Protein AF-A0A6I2QZ25-F1 (afdb_monomer_lite)

Organism: Flavonifractor plautii (NCBI:txid292800)

Structure (mmCIF, N/CA/C/O backbone):
data_AF-A0A6I2QZ25-F1
#
_entry.id   AF-A0A6I2QZ25-F1
#
loop_
_atom_site.group_PDB
_atom_site.id
_atom_site.type_symbol
_atom_site.label_atom_id
_atom_site.label_alt_id
_atom_site.label_comp_id
_atom_site.label_asym_id
_atom_site.label_entity_id
_atom_site.label_seq_id
_atom_site.pdbx_PDB_ins_code
_atom_site.Cartn_x
_atom_site.Cartn_y
_atom_site.Cartn_z
_atom_site.occupancy
_atom_site.B_iso_or_equiv
_atom_site.auth_seq_id
_atom_site.auth_comp_id
_atom_site.auth_asym_id
_atom_site.auth_atom_id
_atom_site.pdbx_PDB_model_num
ATOM 1 N N . MET A 1 1 ? 5.407 -8.665 -45.683 1.00 50.94 1 MET A N 1
ATOM 2 C CA . MET A 1 1 ? 4.701 -8.341 -44.420 1.00 50.94 1 MET A CA 1
ATOM 3 C C . MET A 1 1 ? 5.439 -8.952 -43.225 1.00 50.94 1 MET A C 1
ATOM 5 O O . MET A 1 1 ? 4.856 -9.731 -42.491 1.00 50.94 1 MET A O 1
ATOM 9 N N . MET A 1 2 ? 6.729 -8.642 -43.047 1.00 56.31 2 MET A N 1
ATOM 10 C CA . MET A 1 2 ? 7.543 -9.168 -41.931 1.00 56.31 2 MET A CA 1
ATOM 11 C C . MET A 1 2 ? 8.369 -8.051 -41.261 1.00 56.31 2 MET A C 1
ATOM 13 O O . MET A 1 2 ? 8.585 -8.104 -40.063 1.00 56.31 2 MET A O 1
ATOM 17 N N . GLU A 1 3 ? 8.695 -6.972 -41.987 1.00 57.16 3 GLU A N 1
ATOM 18 C CA . GLU A 1 3 ? 9.411 -5.796 -41.450 1.00 57.16 3 GLU A CA 1
ATOM 19 C C . GLU A 1 3 ? 8.558 -4.870 -40.564 1.00 57.16 3 GLU A C 1
ATOM 21 O O . GLU A 1 3 ? 9.072 -4.264 -39.632 1.00 57.16 3 GLU A O 1
ATOM 26 N N . GLN A 1 4 ? 7.244 -4.756 -40.801 1.00 54.94 4 GLN A N 1
ATOM 27 C CA . GLN A 1 4 ? 6.391 -3.904 -39.954 1.00 54.94 4 GLN A CA 1
ATOM 28 C C . GLN A 1 4 ? 6.195 -4.479 -38.544 1.00 54.94 4 GLN A C 1
ATOM 30 O O . GLN A 1 4 ? 6.087 -3.706 -37.600 1.00 54.94 4 GLN A O 1
ATOM 35 N N . MET A 1 5 ? 6.178 -5.809 -38.383 1.00 55.16 5 MET A N 1
ATOM 36 C CA . MET A 1 5 ? 6.043 -6.448 -37.064 1.00 55.16 5 MET A CA 1
ATOM 37 C C . MET A 1 5 ? 7.272 -6.211 -36.168 1.00 55.16 5 MET A C 1
ATOM 39 O O . MET A 1 5 ? 7.127 -6.163 -34.951 1.00 55.16 5 MET A O 1
ATOM 43 N N . ASP A 1 6 ? 8.448 -6.006 -36.765 1.00 67.25 6 ASP A N 1
ATOM 44 C CA . ASP A 1 6 ? 9.731 -5.812 -36.075 1.00 67.25 6 ASP A CA 1
ATOM 45 C C . ASP A 1 6 ? 9.871 -4.400 -35.468 1.00 67.25 6 ASP A C 1
ATOM 47 O O . ASP A 1 6 ? 10.303 -4.218 -34.329 1.00 67.25 6 ASP A O 1
ATOM 51 N N . ILE A 1 7 ? 9.386 -3.375 -36.179 1.00 69.00 7 ILE A N 1
ATOM 52 C CA . ILE A 1 7 ? 9.460 -1.977 -35.723 1.00 69.00 7 ILE A CA 1
ATOM 53 C C . ILE A 1 7 ? 8.538 -1.728 -34.518 1.00 69.00 7 ILE A C 1
ATOM 55 O O . ILE A 1 7 ? 8.946 -1.073 -33.559 1.00 69.00 7 ILE A O 1
ATOM 59 N N . PHE A 1 8 ? 7.308 -2.261 -34.531 1.00 71.81 8 PHE A N 1
ATOM 60 C CA . PHE A 1 8 ? 6.378 -2.090 -33.405 1.00 71.81 8 PHE A CA 1
ATOM 61 C C . PHE A 1 8 ? 6.831 -2.842 -32.150 1.00 71.81 8 PHE A C 1
ATOM 63 O O . PHE A 1 8 ? 6.641 -2.334 -31.047 1.00 71.81 8 PHE A O 1
ATOM 70 N N . ALA A 1 9 ? 7.450 -4.016 -32.308 1.00 76.88 9 ALA A N 1
ATOM 71 C CA . ALA A 1 9 ? 8.036 -4.756 -31.194 1.00 76.88 9 ALA A CA 1
ATOM 72 C C . ALA A 1 9 ? 9.225 -3.994 -30.588 1.00 76.88 9 ALA A C 1
ATOM 74 O O . ALA A 1 9 ? 9.273 -3.786 -29.379 1.00 76.88 9 ALA A O 1
ATOM 75 N N . THR A 1 10 ? 10.113 -3.475 -31.440 1.00 83.19 10 THR A N 1
ATOM 76 C CA . THR A 1 10 ? 11.279 -2.693 -31.007 1.00 83.19 10 THR A CA 1
ATOM 77 C C . THR A 1 10 ? 10.879 -1.420 -30.250 1.00 83.19 10 THR A C 1
ATOM 79 O O . THR A 1 10 ? 11.475 -1.089 -29.224 1.00 83.19 10 THR A O 1
ATOM 82 N N . GLU A 1 11 ? 9.852 -0.700 -30.713 1.00 87.62 11 GLU A N 1
ATOM 83 C CA . GLU A 1 11 ? 9.370 0.497 -30.012 1.00 87.62 11 GLU A CA 1
ATOM 84 C C . GLU A 1 11 ? 8.659 0.149 -28.697 1.00 87.62 11 GLU A C 1
ATOM 86 O O . GLU A 1 11 ? 8.847 0.839 -27.695 1.00 87.62 11 GLU A O 1
ATOM 91 N N . ALA A 1 12 ? 7.890 -0.944 -28.656 1.00 87.62 12 ALA A N 1
ATOM 92 C CA . ALA A 1 12 ? 7.252 -1.408 -27.426 1.00 87.62 12 ALA A CA 1
ATOM 93 C C . ALA A 1 12 ? 8.287 -1.773 -26.347 1.00 87.62 12 ALA A C 1
ATOM 95 O O . ALA A 1 12 ? 8.132 -1.376 -25.188 1.00 87.62 12 ALA A O 1
ATOM 96 N N . ASP A 1 13 ? 9.370 -2.454 -26.727 1.00 90.00 13 ASP A N 1
ATOM 97 C CA . ASP A 1 13 ? 10.467 -2.794 -25.818 1.00 90.00 13 ASP A CA 1
ATOM 98 C C . ASP A 1 13 ? 11.185 -1.542 -25.304 1.00 90.00 13 ASP A C 1
ATOM 100 O O . ASP A 1 13 ? 11.427 -1.407 -24.101 1.00 90.00 13 ASP A O 1
ATOM 104 N N . ARG A 1 14 ? 11.445 -0.570 -26.187 1.00 91.44 14 ARG A N 1
ATOM 105 C CA . ARG A 1 14 ? 12.025 0.722 -25.802 1.00 91.44 14 ARG A CA 1
ATOM 106 C C . ARG A 1 14 ? 11.138 1.472 -24.806 1.00 91.44 14 ARG A C 1
ATOM 108 O O . ARG A 1 14 ? 11.643 1.998 -23.812 1.00 91.44 14 ARG A O 1
ATOM 115 N N . LEU A 1 15 ? 9.831 1.555 -25.059 1.00 93.88 15 LEU A N 1
ATOM 116 C CA . LEU A 1 15 ? 8.885 2.227 -24.162 1.00 93.88 15 LEU A CA 1
ATOM 117 C C . LEU A 1 15 ? 8.826 1.535 -22.799 1.00 93.88 15 LEU A C 1
ATOM 119 O O . LEU A 1 15 ? 8.842 2.208 -21.767 1.00 93.88 15 LEU A O 1
ATOM 123 N N . ARG A 1 16 ? 8.841 0.200 -22.785 1.00 91.44 16 ARG A N 1
ATOM 124 C CA . ARG A 1 16 ? 8.897 -0.590 -21.553 1.00 91.44 16 ARG A CA 1
ATOM 125 C C . ARG A 1 16 ? 10.177 -0.326 -20.763 1.00 91.44 16 ARG A C 1
ATOM 127 O O . ARG A 1 16 ? 10.116 -0.150 -19.549 1.00 91.44 16 ARG A O 1
ATOM 134 N N . GLU A 1 17 ? 11.328 -0.259 -21.425 1.00 92.19 17 GLU A N 1
ATOM 135 C CA . GLU A 1 17 ? 12.604 0.043 -20.770 1.00 92.19 17 GLU A CA 1
ATOM 136 C C . GLU A 1 17 ? 12.614 1.455 -20.159 1.00 92.19 17 GLU A C 1
ATOM 138 O O . GLU A 1 17 ? 13.078 1.654 -19.031 1.00 92.19 17 GLU A O 1
ATOM 143 N N . LEU A 1 18 ? 12.079 2.447 -20.880 1.00 94.75 18 LEU A N 1
ATOM 144 C CA . LEU A 1 18 ? 11.942 3.816 -20.377 1.00 94.75 18 LEU A CA 1
ATOM 145 C C . LEU A 1 18 ? 11.038 3.879 -19.145 1.00 94.75 18 LEU A C 1
ATOM 147 O O . LEU A 1 18 ? 11.373 4.575 -18.182 1.00 94.75 18 LEU A O 1
ATOM 151 N N . GLU A 1 19 ? 9.938 3.130 -19.162 1.00 93.88 19 GLU A N 1
ATOM 152 C CA . GLU A 1 19 ? 9.004 3.052 -18.047 1.00 93.88 19 GLU A CA 1
ATOM 153 C C . GLU A 1 19 ? 9.643 2.389 -16.822 1.00 93.88 19 GLU A C 1
ATOM 155 O O . GLU A 1 19 ? 9.619 2.960 -15.733 1.00 93.88 19 GLU A O 1
ATOM 160 N N . LEU A 1 20 ? 10.352 1.270 -16.993 1.00 94.31 20 LEU A N 1
ATOM 161 C CA . LEU A 1 20 ? 11.092 0.629 -15.901 1.00 94.31 20 LEU A CA 1
ATOM 162 C C . LEU A 1 20 ? 12.162 1.558 -15.306 1.00 94.31 20 LEU A C 1
ATOM 164 O O . LEU A 1 20 ? 12.295 1.660 -14.087 1.00 94.31 20 LEU A O 1
ATOM 168 N N . LYS A 1 21 ? 12.889 2.316 -16.138 1.00 95.06 21 LYS A N 1
ATOM 169 C CA . LYS A 1 21 ? 13.850 3.332 -15.666 1.00 95.06 21 LYS A CA 1
ATOM 170 C C . LYS A 1 21 ? 13.173 4.502 -14.951 1.00 95.06 21 LYS A C 1
ATOM 172 O O . LYS A 1 21 ? 13.788 5.119 -14.076 1.00 95.06 21 LYS A O 1
ATOM 177 N N . ARG A 1 22 ? 11.953 4.884 -15.341 1.00 96.19 22 ARG A N 1
ATOM 178 C CA . ARG A 1 22 ? 11.144 5.895 -14.638 1.00 96.19 22 ARG A CA 1
ATOM 179 C C . ARG A 1 22 ? 10.755 5.370 -13.258 1.00 96.19 22 ARG A C 1
ATOM 181 O O . ARG A 1 22 ? 11.101 6.006 -12.267 1.00 96.19 22 ARG A O 1
ATOM 188 N N . MET A 1 23 ? 10.149 4.187 -13.207 1.00 95.88 23 MET A N 1
ATOM 189 C CA . MET A 1 23 ? 9.707 3.541 -11.974 1.00 95.88 23 MET A CA 1
ATOM 190 C C . MET A 1 23 ? 10.866 3.274 -11.017 1.00 95.88 23 MET A C 1
ATOM 192 O O . MET A 1 23 ? 10.751 3.562 -9.838 1.00 95.88 23 MET A O 1
ATOM 196 N N . PHE A 1 24 ? 12.027 2.831 -11.501 1.00 96.31 24 PHE A N 1
ATOM 197 C CA . PHE A 1 24 ? 13.190 2.629 -10.636 1.00 96.31 24 PHE A CA 1
ATOM 198 C C . PHE A 1 24 ? 13.684 3.930 -9.983 1.00 96.31 24 PHE A C 1
ATOM 200 O O . PHE A 1 24 ? 14.087 3.947 -8.818 1.00 96.31 24 PHE A O 1
ATOM 207 N N . ARG A 1 25 ? 13.672 5.049 -10.723 1.00 96.56 25 ARG A N 1
ATOM 208 C CA . ARG A 1 25 ? 14.028 6.365 -10.166 1.00 96.56 25 ARG A CA 1
ATOM 209 C C . ARG A 1 25 ? 13.030 6.799 -9.099 1.00 96.56 25 ARG A C 1
ATOM 211 O O . ARG A 1 25 ? 13.454 7.288 -8.056 1.00 96.56 25 ARG A O 1
ATOM 218 N N . GLU A 1 26 ? 11.746 6.585 -9.361 1.00 96.25 26 GLU A N 1
ATOM 219 C CA . GLU A 1 26 ? 10.663 6.841 -8.415 1.00 96.25 26 GLU A CA 1
ATOM 220 C C . GLU A 1 26 ? 10.820 5.970 -7.163 1.00 96.25 26 GLU A C 1
ATOM 222 O O . GLU A 1 26 ? 10.995 6.509 -6.072 1.00 96.25 26 GLU A O 1
ATOM 227 N N . TRP A 1 27 ? 10.927 4.650 -7.322 1.00 96.50 27 TRP A N 1
ATOM 228 C CA . TRP A 1 27 ? 11.164 3.690 -6.247 1.00 96.50 27 TRP A CA 1
ATOM 229 C C . TRP A 1 27 ? 12.356 4.084 -5.373 1.00 96.50 27 TRP A C 1
ATOM 231 O O . TRP A 1 27 ? 12.234 4.113 -4.153 1.00 96.50 27 TRP A O 1
ATOM 241 N N . LYS A 1 28 ? 13.501 4.474 -5.949 1.00 96.12 28 LYS A N 1
ATOM 242 C CA . LYS A 1 28 ? 14.659 4.930 -5.154 1.00 96.12 28 LYS A CA 1
ATOM 243 C C . LYS A 1 28 ? 14.361 6.146 -4.278 1.00 96.12 28 LYS A C 1
ATOM 245 O O . LYS A 1 28 ? 14.964 6.269 -3.217 1.00 96.12 28 LYS A O 1
ATOM 250 N N . SER A 1 29 ? 13.471 7.031 -4.720 1.00 95.62 29 SER A N 1
ATOM 251 C CA . SER A 1 29 ? 13.087 8.235 -3.978 1.00 95.62 29 SER A CA 1
ATOM 252 C C . SER A 1 29 ? 12.016 7.992 -2.913 1.00 95.62 29 SER A C 1
ATOM 254 O O . SER A 1 29 ? 11.895 8.797 -1.993 1.00 95.62 29 SER A O 1
ATOM 256 N N . LEU A 1 30 ? 11.262 6.891 -3.014 1.00 95.38 30 LEU A N 1
ATOM 257 C CA . LEU A 1 30 ? 10.219 6.565 -2.047 1.00 95.38 30 LEU A CA 1
ATOM 258 C C . LEU A 1 30 ? 10.825 6.211 -0.677 1.00 95.38 30 LEU A C 1
ATOM 260 O O . LEU A 1 30 ? 11.788 5.428 -0.623 1.00 95.38 30 LEU A O 1
ATOM 264 N N . PRO A 1 31 ? 10.255 6.725 0.429 1.00 96.69 31 PRO A N 1
ATOM 265 C CA . PRO A 1 31 ? 10.568 6.227 1.764 1.00 96.69 31 PRO A CA 1
ATOM 266 C C . PRO A 1 31 ? 10.058 4.783 1.928 1.00 96.69 31 PRO A C 1
ATOM 268 O O . PRO A 1 31 ? 9.212 4.351 1.145 1.00 96.69 31 PRO A O 1
ATOM 271 N N . PRO A 1 32 ? 10.535 4.026 2.936 1.00 96.94 32 PRO A N 1
ATOM 272 C CA . PRO A 1 32 ? 10.037 2.673 3.206 1.00 96.94 32 PRO A CA 1
ATOM 273 C C . PRO A 1 32 ? 8.517 2.618 3.397 1.00 96.94 32 PRO A C 1
ATOM 275 O O . PRO A 1 32 ? 7.859 1.694 2.928 1.00 96.94 32 PRO A O 1
ATOM 278 N N . GLU A 1 33 ? 7.961 3.642 4.042 1.00 97.44 33 GLU A N 1
ATOM 279 C CA . GLU A 1 33 ? 6.533 3.771 4.291 1.00 97.44 33 GLU A CA 1
ATOM 280 C C . GLU A 1 33 ? 6.088 5.216 4.048 1.00 97.44 33 GLU A C 1
ATOM 282 O O . GLU A 1 33 ? 6.795 6.164 4.398 1.00 97.44 33 GLU A O 1
ATOM 287 N N . THR A 1 34 ? 4.905 5.387 3.458 1.00 96.62 34 THR A N 1
ATOM 288 C CA . THR A 1 34 ? 4.262 6.690 3.250 1.00 96.62 34 THR A CA 1
ATOM 289 C C . THR A 1 34 ? 2.903 6.697 3.934 1.00 96.62 34 THR A C 1
ATOM 291 O O . THR A 1 34 ? 1.993 5.977 3.525 1.00 96.62 34 THR A O 1
ATOM 294 N N . LEU A 1 35 ? 2.763 7.512 4.980 1.00 97.19 35 LEU A N 1
ATOM 295 C CA . LEU A 1 35 ? 1.487 7.720 5.660 1.00 97.19 35 LEU A CA 1
ATOM 296 C C . LEU A 1 35 ? 0.633 8.717 4.870 1.00 97.19 35 LEU A C 1
ATOM 298 O O . LEU A 1 35 ? 1.059 9.843 4.627 1.00 97.19 35 LEU A O 1
ATOM 302 N N . VAL A 1 36 ? -0.586 8.309 4.535 1.00 97.00 36 VAL A N 1
ATOM 303 C CA . VAL A 1 36 ? -1.641 9.131 3.942 1.00 97.00 36 VAL A CA 1
ATOM 304 C C . VAL A 1 36 ? -2.772 9.253 4.970 1.00 97.00 36 VAL A C 1
ATOM 306 O O . VAL A 1 36 ? -3.543 8.303 5.147 1.00 97.00 36 VAL A O 1
ATOM 309 N N . PRO A 1 37 ? -2.858 10.380 5.699 1.00 96.06 37 PRO A N 1
ATOM 310 C CA . PRO A 1 37 ? -3.850 10.559 6.753 1.00 96.06 37 PRO A CA 1
ATOM 311 C C . PRO A 1 37 ? -5.288 10.594 6.229 1.00 96.06 37 PRO A C 1
ATOM 313 O O . PRO A 1 37 ? -5.560 10.993 5.093 1.00 96.06 37 PRO A O 1
ATOM 316 N N . ALA A 1 38 ? -6.237 10.256 7.096 1.00 94.19 38 ALA A N 1
ATOM 317 C CA . ALA A 1 38 ? -7.649 10.487 6.848 1.00 94.19 38 ALA A CA 1
ATOM 318 C C . ALA A 1 38 ? -7.915 11.979 6.580 1.00 94.19 38 ALA A C 1
ATOM 320 O O . ALA A 1 38 ? -7.453 12.856 7.309 1.00 94.19 38 ALA A O 1
ATOM 321 N N . GLY A 1 39 ? -8.696 12.269 5.537 1.00 92.44 39 GLY A N 1
ATOM 322 C CA . GLY A 1 39 ? -9.020 13.640 5.131 1.00 92.44 39 GLY A CA 1
ATOM 323 C C . GLY A 1 39 ? -7.948 14.332 4.283 1.00 92.44 39 GLY A C 1
ATOM 324 O O . GLY A 1 39 ? -8.211 15.421 3.774 1.00 92.44 39 GLY A O 1
ATOM 325 N N . ASP A 1 40 ? -6.784 13.709 4.073 1.00 95.88 40 ASP A N 1
ATOM 326 C CA . ASP A 1 40 ? -5.824 14.184 3.079 1.00 95.88 40 ASP A CA 1
ATOM 327 C C . ASP A 1 40 ? -6.431 14.060 1.664 1.00 95.88 40 ASP A C 1
ATOM 329 O O . ASP A 1 40 ? -7.015 13.019 1.340 1.00 95.88 40 ASP A O 1
ATOM 333 N N . PRO A 1 41 ? -6.307 15.071 0.781 1.00 93.88 41 PRO A N 1
ATOM 334 C CA . PRO A 1 41 ? -6.773 14.969 -0.603 1.00 93.88 41 PRO A CA 1
ATOM 335 C C . PRO A 1 41 ? -6.231 13.745 -1.362 1.00 93.88 41 PRO A C 1
ATOM 337 O O . PRO A 1 41 ? -6.928 13.184 -2.215 1.00 93.88 41 PRO A O 1
ATOM 340 N N . GLN A 1 42 ? -5.014 13.298 -1.037 1.00 94.12 42 GLN A N 1
ATOM 341 C CA . GLN A 1 42 ? -4.381 12.115 -1.619 1.00 94.12 42 GLN A CA 1
ATOM 342 C C . GLN A 1 42 ? -5.023 10.807 -1.161 1.00 94.12 42 GLN A C 1
ATOM 344 O O . GLN A 1 42 ? -4.867 9.788 -1.828 1.00 94.12 42 GLN A O 1
ATOM 349 N N . ARG A 1 43 ? -5.794 10.799 -0.069 1.00 94.94 43 ARG A N 1
ATOM 350 C CA . ARG A 1 43 ? -6.396 9.573 0.463 1.00 94.94 43 ARG A CA 1
ATOM 351 C C . ARG A 1 43 ? -7.306 8.878 -0.548 1.00 94.94 43 ARG A C 1
ATOM 353 O O . ARG A 1 43 ? -7.280 7.654 -0.644 1.00 94.94 43 ARG A O 1
ATOM 360 N N . SER A 1 44 ? -8.042 9.655 -1.341 1.00 91.69 44 SER A N 1
ATOM 361 C CA . SER A 1 44 ? -8.878 9.155 -2.445 1.00 91.69 44 SER A CA 1
ATOM 362 C C . SER A 1 44 ? -8.082 8.534 -3.602 1.00 91.69 44 SER A C 1
ATOM 364 O O . SER A 1 44 ? -8.642 7.823 -4.432 1.00 91.69 44 SER A O 1
ATOM 366 N N . GLN A 1 45 ? -6.777 8.801 -3.664 1.00 93.06 45 GLN A N 1
ATOM 367 C CA . GLN A 1 45 ? -5.875 8.345 -4.718 1.00 93.06 45 GLN A CA 1
ATOM 368 C C . GLN A 1 45 ? -5.077 7.109 -4.307 1.00 93.06 45 GLN A C 1
ATOM 370 O O . GLN A 1 45 ? -4.431 6.520 -5.164 1.00 93.06 45 GLN A O 1
ATOM 375 N N . VAL A 1 46 ? -5.132 6.687 -3.039 1.00 94.88 46 VAL A N 1
ATOM 376 C CA . VAL A 1 46 ? -4.340 5.567 -2.499 1.00 94.88 46 VAL A CA 1
ATOM 377 C C . VAL A 1 46 ? -4.468 4.305 -3.343 1.00 94.88 46 VAL A C 1
ATOM 379 O O . VAL A 1 46 ? -3.457 3.671 -3.620 1.00 94.88 46 VAL A O 1
ATOM 382 N N . LYS A 1 47 ? -5.678 3.962 -3.799 1.00 94.19 47 LYS A N 1
ATOM 383 C CA . LYS A 1 47 ? -5.876 2.822 -4.700 1.00 94.19 47 LYS A CA 1
ATOM 384 C C . LYS A 1 47 ? -5.091 2.989 -6.001 1.00 94.19 47 LYS A C 1
ATOM 386 O O . LYS A 1 47 ? -4.326 2.119 -6.376 1.00 94.19 47 LYS A O 1
ATOM 391 N N . THR A 1 48 ? -5.228 4.134 -6.661 1.00 93.81 48 THR A N 1
ATOM 392 C CA . THR A 1 48 ? -4.480 4.438 -7.888 1.00 93.81 48 THR A CA 1
ATOM 393 C C . THR A 1 48 ? -2.971 4.462 -7.646 1.00 93.81 48 THR A C 1
ATOM 395 O O . THR A 1 48 ? -2.210 4.046 -8.512 1.00 93.81 48 THR A O 1
ATOM 398 N N . MET A 1 49 ? -2.528 4.937 -6.480 1.00 94.38 49 MET A N 1
ATOM 399 C CA . MET A 1 49 ? -1.119 4.925 -6.091 1.00 94.38 49 MET A CA 1
ATOM 400 C C . MET A 1 49 ? -0.612 3.494 -5.911 1.00 94.38 49 MET A C 1
ATOM 402 O O . MET A 1 49 ? 0.441 3.184 -6.447 1.00 94.38 49 MET A O 1
ATOM 406 N N . LEU A 1 50 ? -1.361 2.625 -5.223 1.00 95.62 50 LEU A N 1
ATOM 407 C CA . LEU A 1 50 ? -1.024 1.208 -5.055 1.00 95.62 50 LEU A CA 1
ATOM 408 C C . LEU A 1 50 ? -0.972 0.479 -6.406 1.00 95.62 50 LEU A C 1
ATOM 410 O O . LEU A 1 50 ? -0.011 -0.240 -6.677 1.00 95.62 50 LEU A O 1
ATOM 414 N N . ALA A 1 51 ? -1.958 0.735 -7.268 1.00 93.62 51 ALA A N 1
ATOM 415 C CA . ALA A 1 51 ? -2.032 0.225 -8.633 1.00 93.62 51 ALA A CA 1
ATOM 416 C C . ALA A 1 51 ? -0.842 0.655 -9.489 1.00 93.62 51 ALA A C 1
ATOM 418 O O . ALA A 1 51 ? -0.338 -0.108 -10.322 1.00 93.62 51 ALA A O 1
ATOM 419 N N . ALA A 1 52 ? -0.395 1.899 -9.301 1.00 90.75 52 ALA A N 1
ATOM 420 C CA . ALA A 1 52 ? 0.725 2.466 -10.024 1.00 90.75 52 ALA A CA 1
ATOM 421 C C . ALA A 1 52 ? 2.003 1.717 -9.648 1.00 90.75 52 ALA A C 1
ATOM 423 O O . ALA A 1 52 ? 2.652 1.978 -8.639 1.00 90.75 52 ALA A O 1
ATOM 424 N N . GLY A 1 53 ? 2.371 0.765 -10.500 1.00 85.19 53 GLY A N 1
ATOM 425 C CA . GLY A 1 53 ? 3.550 -0.045 -10.267 1.00 85.19 53 GLY A CA 1
ATOM 426 C C . GLY A 1 53 ? 3.418 -0.974 -9.075 1.00 85.19 53 GLY A C 1
ATOM 427 O O 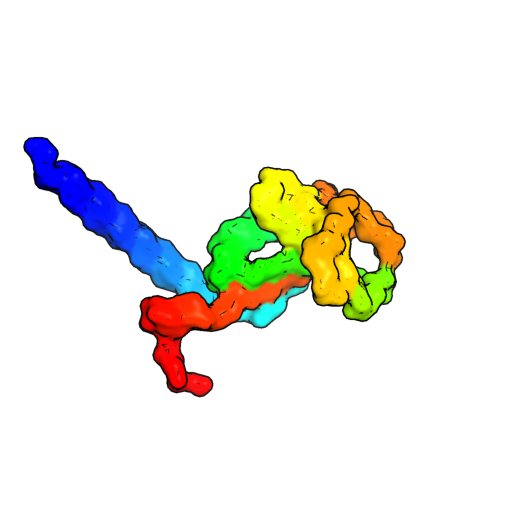. GLY A 1 53 ? 4.381 -1.102 -8.323 1.00 85.19 53 GLY A O 1
ATOM 428 N N . TYR A 1 54 ? 2.265 -1.614 -8.895 1.00 93.00 54 TYR A N 1
ATOM 429 C CA . TYR A 1 54 ? 2.110 -2.678 -7.907 1.00 93.00 54 TYR A CA 1
ATOM 430 C C . TYR A 1 54 ? 3.253 -3.708 -8.013 1.00 93.00 54 TYR A C 1
ATOM 432 O O . TYR A 1 54 ? 3.625 -4.118 -9.114 1.00 93.00 54 TYR A O 1
ATOM 440 N N . CYS A 1 55 ? 3.853 -4.065 -6.875 1.00 92.31 55 CYS A N 1
ATOM 441 C CA . CYS A 1 55 ? 5.076 -4.872 -6.731 1.00 92.31 55 CYS A CA 1
ATOM 442 C C . CYS A 1 55 ? 6.383 -4.259 -7.284 1.00 92.31 55 CYS A C 1
ATOM 444 O O . CYS A 1 55 ? 7.438 -4.874 -7.152 1.00 92.31 55 CYS A O 1
ATOM 446 N N . PHE A 1 56 ? 6.356 -3.056 -7.862 1.00 94.12 56 PHE A N 1
ATOM 447 C CA . PHE A 1 56 ? 7.546 -2.324 -8.320 1.00 94.12 56 PHE A CA 1
ATOM 448 C C . PHE A 1 56 ? 7.824 -1.072 -7.482 1.00 94.12 56 PHE A C 1
ATOM 450 O O . PHE A 1 56 ? 8.971 -0.793 -7.140 1.00 94.12 56 PHE A O 1
ATOM 457 N N . LEU A 1 57 ? 6.781 -0.297 -7.181 1.00 96.00 57 LEU A N 1
ATOM 458 C CA . LEU A 1 57 ? 6.816 0.907 -6.351 1.00 96.00 57 LEU A CA 1
ATOM 459 C C . LEU A 1 57 ? 6.292 0.596 -4.951 1.00 96.00 57 LEU A C 1
ATOM 461 O O . LEU A 1 57 ? 6.970 0.869 -3.962 1.00 96.00 57 LEU A O 1
ATOM 465 N N . TRP A 1 58 ? 5.121 -0.037 -4.892 1.00 96.75 58 TRP A N 1
ATOM 466 C CA . TRP A 1 58 ? 4.390 -0.330 -3.666 1.00 96.75 58 TRP A CA 1
ATOM 467 C C . TRP A 1 58 ? 4.109 -1.823 -3.557 1.00 96.75 58 TRP A C 1
ATOM 469 O O . TRP A 1 58 ? 3.729 -2.466 -4.533 1.00 96.75 58 TRP A O 1
ATOM 479 N N . GLU A 1 59 ? 4.297 -2.369 -2.364 1.00 95.75 59 GLU A N 1
ATOM 480 C CA . GLU A 1 59 ? 3.968 -3.757 -2.042 1.00 95.75 59 GLU A CA 1
ATOM 481 C C . GLU A 1 59 ? 2.513 -3.894 -1.599 1.00 95.75 59 GLU A C 1
ATOM 483 O O . GLU A 1 59 ? 1.820 -4.834 -1.977 1.00 95.75 59 GLU A O 1
ATOM 488 N N . GLN A 1 60 ? 2.051 -2.951 -0.780 1.00 95.81 60 GLN A N 1
ATOM 489 C CA . GLN A 1 60 ? 0.747 -3.012 -0.132 1.00 95.81 60 GLN A CA 1
ATOM 490 C C . GLN A 1 60 ? 0.327 -1.638 0.393 1.00 95.81 60 GLN A C 1
ATOM 492 O O . GLN A 1 60 ? 1.161 -0.759 0.626 1.00 95.81 60 GLN A O 1
ATOM 497 N N . ALA A 1 61 ? -0.972 -1.475 0.635 1.00 97.19 61 ALA A N 1
ATOM 498 C CA . ALA A 1 61 ? -1.517 -0.362 1.400 1.00 97.19 61 ALA A CA 1
ATOM 499 C C . ALA A 1 61 ? -2.270 -0.905 2.620 1.00 97.19 61 ALA A C 1
ATOM 501 O O . ALA A 1 61 ? -3.142 -1.764 2.482 1.00 97.19 61 ALA A O 1
ATOM 502 N N . LEU A 1 62 ? -1.928 -0.413 3.809 1.00 97.25 62 LEU A N 1
ATOM 503 C CA . LEU A 1 62 ? -2.436 -0.909 5.087 1.00 97.25 62 LEU A CA 1
ATOM 504 C C . LEU A 1 62 ? -3.212 0.175 5.823 1.00 97.25 62 LEU A C 1
ATOM 506 O O . LEU A 1 62 ? -2.714 1.285 5.985 1.00 97.25 62 LEU A O 1
ATOM 510 N N . HIS A 1 63 ? -4.392 -0.142 6.345 1.00 97.62 63 HIS A N 1
ATOM 511 C CA . HIS A 1 63 ? -5.066 0.760 7.272 1.00 97.62 63 HIS A CA 1
ATOM 512 C C . HIS A 1 63 ? -4.416 0.674 8.661 1.00 97.62 63 HIS A C 1
ATOM 514 O O . HIS A 1 63 ? -4.169 -0.418 9.179 1.00 97.62 63 HIS A O 1
ATOM 520 N N . ARG A 1 64 ? -4.164 1.829 9.287 1.00 95.00 64 ARG A N 1
ATOM 521 C CA . ARG A 1 64 ? -3.648 1.925 10.659 1.00 95.00 64 ARG A CA 1
ATOM 522 C C . ARG A 1 64 ? -4.608 2.721 11.531 1.00 95.00 64 ARG A C 1
ATOM 524 O O . ARG A 1 64 ? -5.136 3.748 11.118 1.00 95.00 64 ARG A O 1
ATOM 531 N N . CYS A 1 65 ? -4.833 2.244 12.752 1.00 95.94 65 CYS A N 1
ATOM 532 C CA . CYS A 1 65 ? -5.566 2.989 13.768 1.00 95.94 65 CYS A CA 1
ATOM 533 C C . CYS A 1 65 ? -5.182 2.505 15.177 1.00 95.94 65 CYS A C 1
ATOM 535 O O . CYS A 1 65 ? -4.753 1.358 15.314 1.00 95.94 65 CYS A O 1
ATOM 537 N N . PRO A 1 66 ? -5.374 3.323 16.231 1.00 93.44 66 PRO A N 1
ATOM 538 C CA . PRO A 1 66 ? -4.990 2.957 17.599 1.00 93.44 66 PRO A CA 1
ATOM 539 C C . PRO A 1 66 ? -5.712 1.729 18.169 1.00 93.44 66 PRO A C 1
ATOM 541 O O . PRO A 1 66 ? -5.231 1.129 19.121 1.00 93.44 66 PRO A O 1
ATOM 544 N N . GLY A 1 67 ? -6.886 1.389 17.628 1.00 94.31 67 GLY A N 1
ATOM 545 C CA . GLY A 1 67 ? -7.688 0.257 18.094 1.00 94.31 67 GLY A CA 1
ATOM 546 C C . GLY A 1 67 ? -7.387 -1.067 17.391 1.00 94.31 67 GLY A C 1
ATOM 547 O O . GLY A 1 67 ? -7.995 -2.068 17.758 1.00 94.31 67 GLY A O 1
ATOM 548 N N . LEU A 1 68 ? -6.523 -1.080 16.368 1.00 95.56 68 LEU A N 1
ATOM 549 C CA . LEU A 1 68 ? -6.208 -2.291 15.611 1.00 95.56 68 LEU A CA 1
ATOM 550 C C . LEU A 1 68 ? -5.331 -3.227 16.467 1.00 95.56 68 LEU A C 1
ATOM 552 O O . LEU A 1 68 ? -4.246 -2.803 16.864 1.00 95.56 68 LEU A O 1
ATOM 556 N N . PRO A 1 69 ? -5.763 -4.470 16.746 1.00 95.12 69 PRO A N 1
ATOM 557 C CA . PRO A 1 69 ? -4.951 -5.445 17.473 1.00 95.12 69 PRO A CA 1
ATOM 558 C C . PRO A 1 69 ? -3.674 -5.841 16.718 1.00 95.12 69 PRO A C 1
ATOM 560 O O . PRO A 1 69 ? -3.685 -5.918 15.491 1.00 95.12 69 PRO A O 1
ATOM 563 N N . ASP A 1 70 ? -2.603 -6.164 17.450 1.00 92.56 70 ASP A N 1
ATOM 564 C CA . ASP A 1 70 ? -1.299 -6.554 16.877 1.00 92.56 70 ASP A CA 1
ATOM 565 C C . ASP A 1 70 ? -1.356 -7.848 16.045 1.00 92.56 70 ASP A C 1
ATOM 567 O O . ASP A 1 70 ? -0.532 -8.067 15.156 1.00 92.56 70 ASP A O 1
ATOM 571 N N . ASP A 1 71 ? -2.325 -8.719 16.328 1.00 93.88 71 ASP A N 1
ATOM 572 C CA . ASP A 1 71 ? -2.559 -9.972 15.611 1.00 93.88 71 ASP A CA 1
ATOM 573 C C . ASP A 1 71 ? -3.471 -9.804 14.389 1.00 93.88 71 ASP A C 1
ATOM 575 O O . ASP A 1 71 ? -3.802 -10.796 13.743 1.00 93.88 71 ASP A O 1
ATOM 579 N N . LYS A 1 72 ? -3.854 -8.570 14.039 1.00 94.31 72 LYS A N 1
ATOM 580 C CA . LYS A 1 72 ? -4.687 -8.265 12.875 1.00 94.31 72 LYS A CA 1
ATOM 581 C C . LYS A 1 72 ? -4.027 -7.264 11.945 1.00 94.31 72 LYS A C 1
ATOM 583 O O . LYS A 1 72 ? -3.306 -6.356 12.348 1.00 94.31 72 LYS A O 1
ATOM 588 N N . TYR A 1 73 ? -4.348 -7.383 10.666 1.00 95.19 73 TYR A N 1
ATOM 589 C CA . TYR A 1 73 ? -4.001 -6.374 9.678 1.00 95.19 73 TYR A CA 1
ATOM 590 C C . TYR A 1 73 ? -5.162 -6.147 8.721 1.00 95.19 73 TYR A C 1
ATOM 592 O O . TYR A 1 73 ? -5.956 -7.045 8.447 1.00 95.19 73 TYR A O 1
ATOM 600 N N . ILE A 1 74 ? -5.273 -4.909 8.248 1.00 97.12 74 ILE A N 1
ATOM 601 C CA . ILE A 1 74 ? -6.288 -4.490 7.288 1.00 97.12 74 ILE A CA 1
ATOM 602 C C . ILE A 1 74 ? -5.549 -3.939 6.079 1.00 97.12 74 ILE A C 1
ATOM 604 O O . ILE A 1 74 ? -4.786 -2.982 6.216 1.00 97.12 74 ILE A O 1
ATOM 608 N N . TRP A 1 75 ? -5.764 -4.531 4.913 1.00 96.00 75 TRP A N 1
ATOM 609 C CA . TRP A 1 75 ? -5.063 -4.179 3.684 1.00 96.00 75 TRP A CA 1
ATOM 610 C C . TRP A 1 75 ? -6.045 -3.876 2.556 1.00 96.00 75 TRP A C 1
ATOM 612 O O . TRP A 1 75 ? -7.165 -4.390 2.523 1.00 96.00 75 TRP A O 1
ATOM 622 N N . LEU A 1 76 ? -5.627 -2.998 1.650 1.00 96.06 76 LEU A N 1
ATOM 623 C CA . LEU A 1 76 ? -6.370 -2.681 0.439 1.00 96.06 76 LEU A CA 1
ATOM 624 C C . LEU A 1 76 ? -6.043 -3.716 -0.634 1.00 96.06 76 LEU A C 1
ATOM 626 O O . LEU A 1 76 ? -4.884 -3.868 -1.020 1.00 96.06 76 LEU A O 1
ATOM 630 N N . ASN A 1 77 ? -7.069 -4.386 -1.145 1.00 94.06 77 ASN A N 1
ATOM 631 C CA . ASN A 1 77 ? -6.932 -5.291 -2.268 1.00 94.06 77 ASN A CA 1
ATOM 632 C C . ASN A 1 77 ? -6.828 -4.504 -3.579 1.00 94.06 77 ASN A C 1
ATOM 634 O O . ASN A 1 77 ? -7.746 -3.782 -3.979 1.00 94.06 77 ASN A O 1
ATOM 638 N N . GLU A 1 78 ? -5.687 -4.666 -4.242 1.00 92.19 78 GLU A N 1
ATOM 639 C CA . GLU A 1 78 ? -5.387 -4.017 -5.513 1.00 92.19 78 GLU A CA 1
ATOM 640 C C . GLU A 1 78 ? -6.133 -4.650 -6.699 1.00 92.19 78 GLU A C 1
ATOM 642 O O . GLU A 1 78 ? -6.494 -3.960 -7.645 1.00 92.19 78 GLU A O 1
ATOM 647 N N . ILE A 1 79 ? -6.427 -5.950 -6.640 1.00 89.88 79 ILE A N 1
ATOM 648 C CA . ILE A 1 79 ? -7.011 -6.707 -7.759 1.00 89.88 79 ILE A CA 1
ATOM 649 C C . ILE A 1 79 ? -8.462 -6.287 -8.025 1.00 89.88 79 ILE A C 1
ATOM 651 O O . ILE A 1 79 ? -8.912 -6.258 -9.172 1.00 89.88 79 ILE A O 1
ATOM 655 N N . GLU A 1 80 ? -9.210 -5.976 -6.969 1.00 90.06 80 GLU A N 1
ATOM 656 C CA . GLU A 1 80 ? -10.622 -5.620 -7.084 1.00 90.06 80 GLU A CA 1
ATOM 657 C C . GLU A 1 80 ? -10.798 -4.240 -7.739 1.00 90.06 80 GLU A C 1
ATOM 659 O O . GLU A 1 80 ? -10.060 -3.322 -7.406 1.00 90.06 80 GLU A O 1
ATOM 664 N N . PRO A 1 81 ? -11.782 -4.005 -8.628 1.00 83.69 81 PRO A N 1
ATOM 665 C CA . PRO A 1 81 ? -11.940 -2.705 -9.295 1.00 83.69 81 PRO A CA 1
ATOM 666 C C . PRO A 1 81 ? -12.295 -1.534 -8.362 1.00 83.69 81 PRO A C 1
ATOM 668 O O . PRO A 1 81 ? -11.979 -0.385 -8.666 1.00 83.69 81 PRO A O 1
ATOM 671 N N . ALA A 1 82 ? -12.961 -1.801 -7.235 1.00 87.12 82 ALA A N 1
ATOM 672 C CA . ALA A 1 82 ? -13.334 -0.799 -6.230 1.00 87.12 82 ALA A CA 1
ATOM 673 C C . ALA A 1 82 ? -12.326 -0.773 -5.063 1.00 87.12 82 ALA A C 1
ATOM 675 O O . ALA A 1 82 ? -11.501 -1.677 -4.937 1.00 87.12 82 ALA A O 1
ATOM 676 N N . GLU A 1 83 ? -12.356 0.252 -4.202 1.00 90.88 83 GLU A N 1
ATOM 677 C CA . GLU A 1 83 ? -11.641 0.175 -2.916 1.00 90.88 83 GLU A CA 1
ATOM 678 C C . GLU A 1 83 ? -12.221 -0.986 -2.100 1.00 90.88 83 GLU A C 1
ATOM 680 O O . GLU A 1 83 ? -13.341 -0.898 -1.600 1.00 90.88 83 GLU A O 1
ATOM 685 N N . TYR A 1 84 ? -11.461 -2.077 -2.004 1.00 94.38 84 TYR A N 1
ATOM 686 C CA . TYR A 1 84 ? -11.882 -3.320 -1.373 1.00 94.38 84 TYR A CA 1
ATOM 687 C C . TYR A 1 84 ? -10.922 -3.645 -0.237 1.00 94.38 84 TYR A C 1
ATOM 689 O O . TYR A 1 84 ? -9.767 -4.001 -0.472 1.00 94.38 84 TYR A O 1
ATOM 697 N N . TRP A 1 85 ? -11.381 -3.483 0.998 1.00 96.94 85 TRP A N 1
ATOM 698 C CA . TRP A 1 85 ? -10.539 -3.651 2.177 1.00 96.94 85 TRP A CA 1
ATOM 699 C C . TRP A 1 85 ? -10.759 -5.018 2.799 1.00 96.94 85 TRP A C 1
ATOM 701 O O . TRP A 1 85 ? -11.889 -5.488 2.925 1.00 96.94 85 TRP A O 1
ATOM 711 N N . VAL A 1 86 ? -9.667 -5.656 3.199 1.00 96.50 86 VAL A N 1
ATOM 712 C CA . VAL A 1 86 ? -9.687 -7.001 3.762 1.00 96.50 86 VAL A CA 1
ATOM 713 C C . VAL A 1 86 ? -9.003 -6.977 5.117 1.00 96.50 86 VAL A C 1
ATOM 715 O O . VAL A 1 86 ? -7.895 -6.462 5.251 1.00 96.50 86 VAL A O 1
ATOM 718 N N . MET A 1 87 ? -9.674 -7.523 6.124 1.00 96.75 87 MET A N 1
ATOM 719 C CA . MET A 1 87 ? -9.130 -7.758 7.4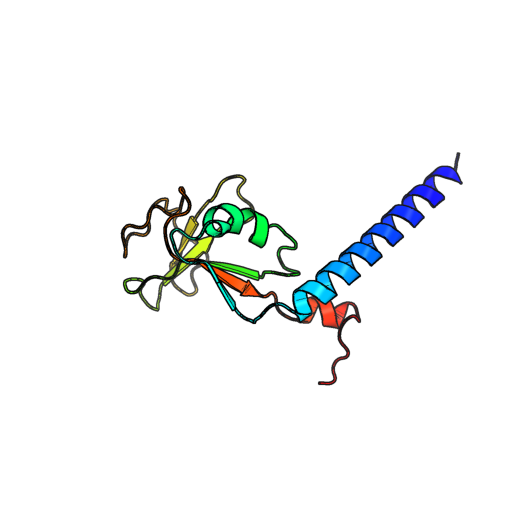52 1.00 96.75 87 MET A CA 1
ATOM 720 C C . MET A 1 87 ? -8.704 -9.217 7.581 1.00 96.75 87 MET A C 1
ATOM 722 O O . MET A 1 87 ? -9.488 -10.125 7.318 1.00 96.75 87 MET A O 1
ATOM 726 N N . ASN A 1 88 ? -7.489 -9.444 8.053 1.00 95.50 88 ASN A N 1
ATOM 727 C CA . ASN A 1 88 ? -6.927 -10.769 8.265 1.00 95.50 88 ASN A CA 1
ATOM 728 C C . ASN A 1 88 ? -6.387 -10.898 9.689 1.00 95.50 88 ASN A C 1
ATOM 730 O O . ASN A 1 88 ? -5.940 -9.917 10.290 1.00 95.50 88 ASN A O 1
ATOM 734 N N . ASP A 1 89 ? -6.383 -12.133 10.187 1.00 92.62 89 ASP A N 1
ATOM 735 C CA . ASP A 1 89 ? -5.538 -12.522 11.313 1.00 92.62 89 ASP A CA 1
ATOM 736 C C . ASP A 1 89 ? -4.107 -12.762 10.820 1.00 92.62 89 ASP A C 1
ATOM 738 O O . ASP A 1 89 ? -3.882 -13.229 9.699 1.00 92.62 89 ASP A O 1
ATOM 742 N N . SER A 1 90 ? -3.124 -12.472 11.664 1.00 86.38 90 SER A N 1
ATOM 743 C CA . SER A 1 90 ? -1.714 -12.686 11.361 1.00 86.38 90 SER A CA 1
ATOM 744 C C . SER A 1 90 ? -1.449 -14.154 11.010 1.00 86.38 90 SER A C 1
ATOM 746 O O . SER A 1 90 ? -1.816 -15.070 11.748 1.00 86.38 90 SER A O 1
ATOM 748 N N . GLY A 1 91 ? -0.830 -14.386 9.849 1.00 81.62 91 GLY A N 1
ATOM 749 C CA . GLY A 1 91 ? -0.545 -15.728 9.330 1.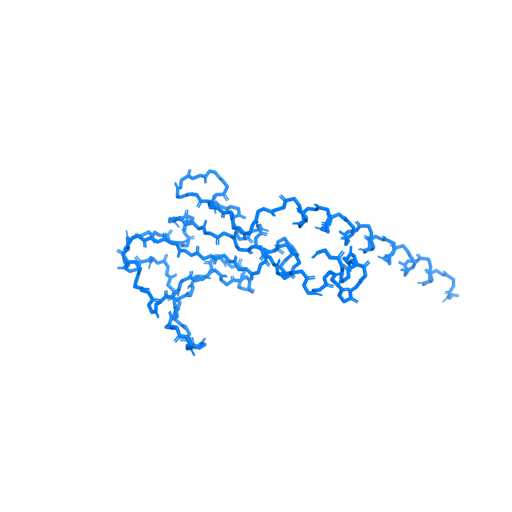00 81.62 91 GLY A CA 1
ATOM 750 C C . GLY A 1 91 ? -1.742 -16.463 8.713 1.00 81.62 91 GLY A C 1
ATOM 751 O O . GLY A 1 91 ? -1.559 -17.571 8.208 1.00 81.62 91 GLY A O 1
ATOM 752 N N . ASN A 1 92 ? -2.940 -15.871 8.704 1.00 86.31 92 ASN A N 1
ATOM 753 C CA . ASN A 1 92 ? -4.114 -16.447 8.057 1.00 86.31 92 ASN A CA 1
ATOM 754 C C . ASN A 1 92 ? -4.396 -15.747 6.714 1.00 86.31 92 ASN A C 1
ATOM 756 O O . ASN A 1 92 ? -4.803 -14.585 6.708 1.00 86.31 92 ASN A O 1
ATOM 760 N N . PRO A 1 93 ? -4.245 -16.434 5.566 1.00 76.88 93 PRO A N 1
ATOM 761 C CA . PRO A 1 93 ? -4.529 -15.842 4.259 1.00 76.88 93 PRO A CA 1
ATOM 762 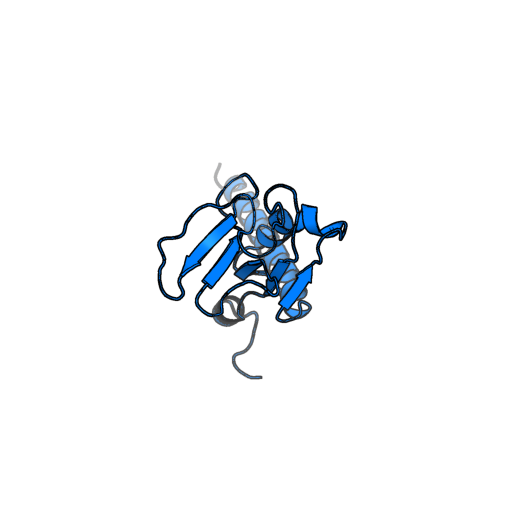C C . PRO A 1 93 ? -6.031 -15.633 4.007 1.00 76.88 93 PRO A C 1
ATOM 764 O O . PRO A 1 93 ? -6.397 -14.840 3.141 1.00 76.88 93 PRO A O 1
ATOM 767 N N . ALA A 1 94 ? -6.911 -16.319 4.745 1.00 83.88 94 ALA A N 1
ATOM 768 C CA . ALA A 1 94 ? -8.352 -16.129 4.637 1.00 83.88 94 ALA A CA 1
ATOM 769 C C . ALA A 1 94 ? -8.764 -14.863 5.401 1.00 83.88 94 ALA A C 1
ATOM 771 O O . ALA A 1 94 ? -8.794 -14.852 6.631 1.00 83.88 94 ALA A O 1
ATOM 772 N N . GLY A 1 95 ? -9.053 -13.801 4.653 1.00 89.00 95 GLY A N 1
ATOM 773 C CA . GLY A 1 95 ? -9.494 -12.520 5.193 1.00 89.00 95 GLY A CA 1
ATOM 774 C C . GLY A 1 95 ? -10.990 -12.278 5.019 1.00 89.00 95 GLY A C 1
ATOM 775 O O . GLY A 1 95 ? -11.646 -12.885 4.170 1.00 89.00 95 GLY A O 1
ATOM 776 N N . GLU A 1 96 ? -11.521 -11.359 5.815 1.00 94.19 96 GLU A N 1
ATOM 777 C CA . GLU A 1 96 ? -12.893 -10.869 5.741 1.00 94.19 96 GLU A CA 1
ATOM 778 C C . GLU A 1 96 ? -12.924 -9.509 5.041 1.00 94.19 96 GLU A C 1
ATOM 780 O O . GLU A 1 96 ? -12.162 -8.604 5.380 1.00 94.19 96 GLU A O 1
ATOM 785 N N . HIS A 1 97 ? -13.822 -9.348 4.071 1.00 96.00 97 HIS A N 1
ATOM 786 C CA . HIS A 1 97 ? -14.072 -8.046 3.462 1.00 96.00 97 HIS A CA 1
ATOM 787 C C . HIS A 1 97 ? -14.764 -7.102 4.447 1.00 96.00 97 HIS A C 1
ATOM 789 O O . HIS A 1 97 ? -15.786 -7.459 5.035 1.00 96.00 97 HIS A O 1
ATOM 795 N N . ILE A 1 98 ? -14.250 -5.879 4.568 1.00 97.06 98 ILE A N 1
ATOM 796 C CA . ILE A 1 98 ? -14.809 -4.851 5.441 1.00 97.06 98 ILE A CA 1
ATOM 797 C C . ILE A 1 98 ? -14.952 -3.514 4.711 1.00 97.06 98 ILE A C 1
ATOM 799 O O . ILE A 1 98 ? -14.039 -3.043 4.048 1.00 97.06 98 ILE A O 1
ATOM 803 N N . ASP A 1 99 ? -16.088 -2.847 4.899 1.00 96.75 99 ASP A N 1
ATOM 804 C CA . ASP A 1 99 ? -16.292 -1.475 4.407 1.00 96.75 99 ASP A CA 1
ATOM 805 C C . ASP A 1 99 ? -15.856 -0.423 5.436 1.00 96.75 99 ASP A C 1
ATOM 807 O O . ASP A 1 99 ? -15.449 0.687 5.089 1.00 96.75 99 ASP A O 1
ATOM 811 N N . THR A 1 100 ? -15.972 -0.776 6.716 1.00 97.31 100 THR A N 1
ATOM 812 C CA . THR A 1 100 ? -15.726 0.092 7.865 1.00 97.31 100 THR A CA 1
ATOM 813 C C . THR A 1 100 ? -14.764 -0.614 8.805 1.00 97.31 100 THR A C 1
ATOM 815 O O . THR A 1 100 ? -14.970 -1.781 9.131 1.00 97.31 100 THR A O 1
ATOM 818 N N . CYS A 1 101 ? -13.738 0.089 9.282 1.00 97.56 101 CYS A N 1
ATOM 819 C CA . CYS A 1 101 ? -12.834 -0.454 10.287 1.00 97.56 101 CYS A CA 1
ATOM 820 C C . CYS A 1 101 ? -13.608 -0.719 11.594 1.00 97.56 101 CYS A C 1
ATOM 822 O O . CYS A 1 101 ? -14.121 0.238 12.187 1.00 97.56 101 CYS A O 1
ATOM 824 N N . PRO A 1 102 ? -13.672 -1.969 12.092 1.00 97.12 102 PRO A N 1
ATOM 825 C CA . PRO A 1 102 ? -14.438 -2.296 13.297 1.00 97.12 102 PRO A CA 1
ATOM 826 C C . PRO A 1 102 ? -13.814 -1.724 14.580 1.00 97.12 102 PRO A C 1
ATOM 828 O O . PRO A 1 102 ? -14.466 -1.696 15.619 1.00 97.12 102 PRO A O 1
ATOM 831 N N . PHE A 1 103 ? -12.567 -1.246 14.512 1.00 97.25 103 PHE A N 1
ATOM 832 C CA . PHE A 1 103 ? -11.814 -0.767 15.671 1.00 97.25 103 PHE A CA 1
ATOM 833 C C . PHE A 1 103 ? -11.858 0.753 15.856 1.00 97.25 103 PHE A C 1
ATOM 835 O O . PHE A 1 103 ? -11.816 1.232 16.986 1.00 97.25 103 PHE A O 1
ATOM 842 N N . CYS A 1 104 ? -11.941 1.522 14.766 1.00 96.69 104 CYS A N 1
ATOM 843 C CA . CYS A 1 104 ? -11.970 2.990 14.818 1.00 96.69 104 CYS A CA 1
ATOM 844 C C . CYS A 1 104 ? -13.207 3.616 14.155 1.00 96.69 104 CYS A C 1
ATOM 846 O O . CYS A 1 104 ? -13.394 4.827 14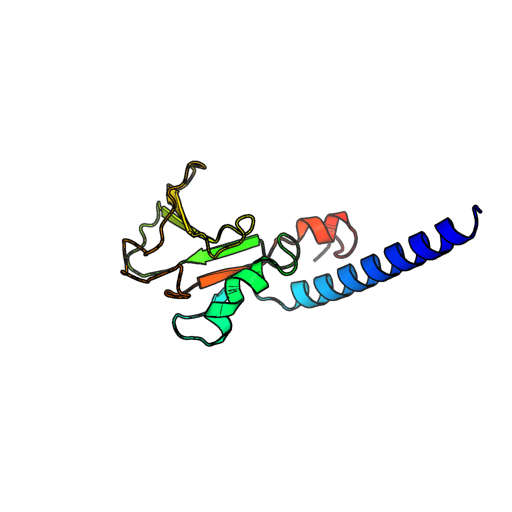.242 1.00 96.69 104 CYS A O 1
ATOM 848 N N . GLY A 1 105 ? -14.049 2.821 13.486 1.00 96.94 105 GLY A N 1
ATOM 849 C CA . GLY A 1 105 ? -15.259 3.293 12.808 1.00 96.94 105 GLY A CA 1
ATOM 850 C C . GLY A 1 105 ? -15.012 4.030 11.487 1.00 96.94 105 GLY A C 1
ATOM 851 O O . GLY A 1 105 ? -15.954 4.573 10.911 1.00 96.94 105 GLY A O 1
ATOM 852 N N . ALA A 1 106 ? -13.773 4.066 10.987 1.00 96.81 106 ALA A N 1
ATOM 853 C CA . ALA A 1 106 ? -13.456 4.705 9.714 1.00 96.81 106 ALA A CA 1
ATOM 854 C C . ALA A 1 106 ? -14.158 4.000 8.544 1.00 96.81 106 ALA A C 1
ATOM 856 O O . ALA A 1 106 ? -14.034 2.788 8.390 1.00 96.81 106 ALA A O 1
ATOM 857 N N . ASN A 1 107 ? -14.852 4.766 7.700 1.00 95.81 107 ASN A N 1
ATOM 858 C CA . ASN A 1 107 ? -15.484 4.275 6.473 1.00 95.81 107 ASN A CA 1
ATOM 859 C C . ASN A 1 107 ? -14.428 4.113 5.365 1.00 95.81 107 ASN A C 1
ATOM 861 O O . ASN A 1 107 ? -14.176 5.042 4.596 1.00 95.81 107 ASN A O 1
ATOM 865 N N . LEU A 1 108 ? -13.773 2.954 5.325 1.00 95.50 108 LEU A N 1
ATOM 866 C CA . LEU A 1 108 ? -12.604 2.685 4.486 1.00 95.50 108 LEU A CA 1
ATOM 867 C C . LEU A 1 108 ? -12.925 2.740 2.990 1.00 95.50 108 LEU A C 1
ATOM 869 O O . LEU A 1 108 ? -12.125 3.287 2.236 1.00 95.50 108 LEU A O 1
ATOM 873 N N . LYS A 1 109 ? -14.104 2.253 2.575 1.00 91.44 109 LYS A N 1
ATOM 874 C CA . LYS A 1 109 ? -14.563 2.289 1.169 1.00 91.44 109 LYS A CA 1
ATOM 875 C C . LYS A 1 109 ? -14.837 3.693 0.620 1.00 91.44 109 LYS A C 1
ATOM 877 O O . LYS A 1 109 ? -15.068 3.864 -0.573 1.00 91.44 109 LYS A O 1
ATOM 882 N N . ALA A 1 110 ? -14.931 4.685 1.504 1.00 90.06 110 ALA A N 1
ATOM 883 C CA . ALA A 1 110 ? -15.189 6.078 1.156 1.00 90.06 110 ALA A CA 1
ATOM 884 C C . ALA A 1 110 ? -13.941 6.948 1.368 1.00 90.06 110 ALA A C 1
ATOM 886 O O . ALA A 1 110 ? -14.065 8.144 1.635 1.00 90.06 110 ALA A O 1
ATOM 887 N N . GLY A 1 111 ? -12.744 6.353 1.313 1.00 89.50 111 GLY A N 1
ATOM 888 C CA . GLY A 1 111 ? -11.497 7.061 1.587 1.00 89.50 111 GLY A CA 1
ATOM 889 C C . GLY A 1 111 ? -11.330 7.481 3.052 1.00 89.50 111 GLY A C 1
ATOM 890 O O . GLY A 1 111 ? -10.606 8.428 3.343 1.00 89.50 111 GLY A O 1
ATOM 891 N N . GLY A 1 112 ? -12.013 6.828 3.993 1.00 93.56 112 GLY A N 1
ATOM 892 C CA . GLY A 1 112 ? -11.819 7.059 5.421 1.00 93.56 112 GLY A CA 1
ATOM 893 C C . GLY A 1 112 ? -10.592 6.331 5.970 1.00 93.56 112 GLY A C 1
ATOM 894 O O . GLY A 1 112 ? -10.125 5.342 5.400 1.00 93.56 112 GLY A O 1
ATOM 895 N N . GLY A 1 113 ? -10.112 6.801 7.122 1.00 95.81 113 GLY A N 1
ATOM 896 C CA . GLY A 1 113 ? -9.029 6.167 7.872 1.00 95.81 113 GLY A CA 1
ATOM 897 C C . GLY A 1 113 ? -7.639 6.429 7.296 1.00 95.81 113 GLY A C 1
ATOM 898 O O . GLY A 1 113 ? -7.473 6.661 6.097 1.00 95.81 113 GLY A O 1
ATOM 899 N N . ASP A 1 114 ? -6.646 6.379 8.177 1.00 97.69 114 ASP A N 1
ATOM 900 C CA . ASP A 1 114 ? -5.244 6.545 7.809 1.00 97.69 114 ASP A CA 1
ATOM 901 C C . ASP A 1 114 ? -4.756 5.315 7.047 1.00 97.69 114 ASP A C 1
ATOM 903 O O . ASP A 1 114 ? -5.083 4.178 7.412 1.00 97.69 114 ASP A O 1
ATOM 907 N N . VAL A 1 115 ? -3.961 5.536 6.004 1.00 97.69 115 VAL A N 1
ATOM 908 C CA . VAL A 1 115 ? -3.376 4.461 5.202 1.00 97.69 115 VAL A CA 1
ATOM 909 C C . VAL A 1 115 ? -1.871 4.605 5.134 1.00 97.69 115 VAL A C 1
ATOM 911 O O . VAL A 1 115 ? -1.343 5.687 4.914 1.00 97.69 115 VAL A O 1
ATOM 914 N N . LEU A 1 116 ? -1.181 3.489 5.297 1.00 97.69 116 LEU A N 1
ATOM 915 C CA . LEU A 1 116 ? 0.253 3.362 5.153 1.00 97.69 116 LEU A CA 1
ATOM 916 C C . LEU A 1 116 ? 0.546 2.622 3.848 1.00 97.69 116 LEU A C 1
ATOM 918 O O . LEU A 1 116 ? 0.253 1.432 3.731 1.00 97.69 116 LEU A O 1
ATOM 922 N N . LEU A 1 117 ? 1.097 3.326 2.863 1.00 97.38 117 LEU A N 1
ATOM 923 C CA . LEU A 1 117 ? 1.642 2.715 1.654 1.00 97.38 117 LEU A CA 1
ATOM 924 C C . LEU A 1 117 ? 3.040 2.182 1.959 1.00 97.38 117 LEU A C 1
ATOM 926 O O . LEU A 1 117 ? 3.912 2.936 2.393 1.00 97.38 117 LEU A O 1
ATOM 930 N N . VAL A 1 118 ? 3.243 0.889 1.734 1.00 97.75 118 VAL A N 1
ATOM 931 C CA . VAL A 1 118 ? 4.515 0.206 1.979 1.00 97.75 118 VAL A CA 1
ATOM 932 C C . VAL A 1 118 ? 5.243 0.059 0.656 1.00 97.75 118 VAL A C 1
ATOM 934 O O . VA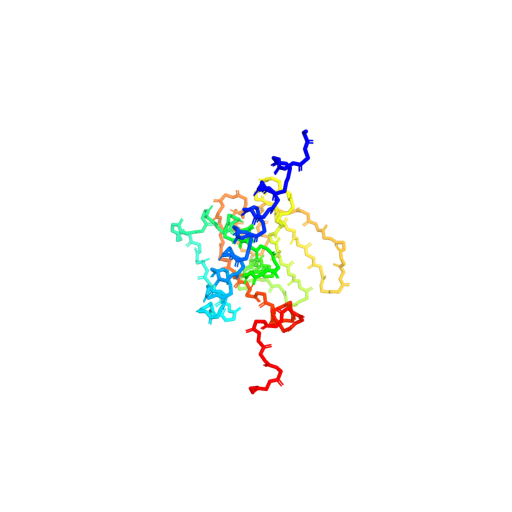L A 1 118 ? 4.692 -0.458 -0.319 1.00 97.75 118 VAL A O 1
ATOM 937 N N . LYS A 1 119 ? 6.477 0.550 0.610 1.00 97.25 119 LYS A N 1
ATOM 938 C CA . LYS A 1 119 ? 7.337 0.477 -0.567 1.00 97.25 119 LYS A CA 1
ATOM 939 C C . LYS A 1 119 ? 7.695 -0.977 -0.881 1.00 97.25 119 LYS A C 1
ATOM 941 O O . LYS A 1 119 ? 8.044 -1.726 0.023 1.00 97.25 119 LYS A O 1
ATOM 946 N N . ALA A 1 120 ? 7.668 -1.336 -2.163 1.00 96.81 120 ALA A N 1
ATOM 947 C CA . ALA A 1 120 ? 8.119 -2.644 -2.635 1.00 96.81 120 ALA A CA 1
ATOM 948 C C . ALA A 1 120 ? 9.589 -2.906 -2.282 1.00 96.81 120 ALA A C 1
ATOM 950 O O . ALA A 1 120 ? 10.409 -1.981 -2.271 1.00 96.81 120 ALA A O 1
ATOM 951 N N . ASP A 1 121 ? 9.940 -4.164 -2.032 1.00 95.44 121 ASP A N 1
ATOM 952 C CA . ASP A 1 121 ? 11.332 -4.533 -1.801 1.00 95.44 121 ASP A CA 1
ATOM 953 C C . ASP A 1 121 ? 12.226 -4.292 -3.038 1.00 95.44 121 ASP A C 1
ATOM 955 O O . ASP A 1 121 ? 11.782 -4.005 -4.153 1.00 95.44 121 ASP A O 1
ATOM 959 N N . GLY A 1 122 ? 13.542 -4.348 -2.819 1.00 94.25 122 GLY A N 1
ATOM 960 C CA . GLY A 1 122 ? 14.540 -4.149 -3.871 1.00 94.25 122 GLY A CA 1
ATOM 961 C C . GLY A 1 122 ? 14.789 -5.372 -4.756 1.00 94.25 122 GLY A C 1
ATOM 962 O O . GLY A 1 122 ? 15.551 -5.267 -5.716 1.00 94.25 122 GLY A O 1
ATOM 963 N N . GLY A 1 123 ? 14.203 -6.528 -4.441 1.00 93.50 123 GLY A N 1
ATOM 964 C CA . GLY A 1 123 ? 14.566 -7.824 -5.007 1.00 93.50 123 GLY A CA 1
ATOM 965 C C . GLY A 1 123 ? 14.372 -7.880 -6.516 1.00 93.50 123 GLY A C 1
ATOM 966 O O . GLY A 1 123 ? 15.281 -8.287 -7.241 1.00 93.50 123 GLY A O 1
ATOM 967 N N . TRP A 1 124 ? 13.237 -7.383 -7.017 1.00 93.50 124 TRP A N 1
ATOM 968 C CA . TRP A 1 124 ? 13.000 -7.316 -8.461 1.00 93.50 124 TRP A CA 1
ATOM 969 C C . TRP A 1 124 ? 14.048 -6.446 -9.170 1.00 93.50 124 TRP A C 1
ATOM 971 O O . TRP A 1 124 ? 14.575 -6.826 -10.218 1.00 93.50 124 TRP A O 1
ATOM 981 N N . TRP A 1 125 ? 14.396 -5.298 -8.582 1.00 95.06 125 TRP A N 1
ATOM 982 C CA . TRP A 1 125 ? 15.380 -4.366 -9.137 1.00 95.06 125 TRP A CA 1
ATOM 983 C C . TRP A 1 125 ? 16.795 -4.954 -9.156 1.00 95.06 125 TRP A C 1
ATOM 985 O O . TRP A 1 125 ? 17.535 -4.709 -10.108 1.00 95.06 125 TRP A O 1
ATOM 995 N N . VAL A 1 126 ? 17.161 -5.755 -8.152 1.00 94.38 126 VAL A N 1
ATOM 996 C CA . VAL A 1 126 ? 18.427 -6.506 -8.120 1.00 94.38 126 VAL A CA 1
ATOM 997 C C . VAL A 1 126 ? 18.466 -7.547 -9.236 1.00 94.38 126 VAL A C 1
ATOM 999 O O . VAL A 1 126 ? 19.367 -7.515 -10.072 1.00 94.38 126 VAL A O 1
ATOM 1002 N N . VAL A 1 127 ? 17.454 -8.420 -9.311 1.00 92.56 127 VAL A N 1
ATOM 1003 C CA . VAL A 1 127 ? 17.384 -9.506 -10.310 1.00 92.56 127 VAL A CA 1
ATOM 1004 C C . VAL A 1 127 ? 17.462 -8.971 -11.744 1.00 92.56 127 VAL A C 1
ATOM 1006 O O . VAL A 1 127 ? 18.016 -9.627 -12.622 1.00 92.56 127 VAL A O 1
ATOM 1009 N N . ASN A 1 128 ? 16.947 -7.764 -11.981 1.00 90.69 128 ASN A N 1
ATOM 1010 C CA . ASN A 1 128 ? 16.928 -7.128 -13.297 1.00 90.69 128 ASN A CA 1
ATOM 1011 C C . ASN A 1 128 ? 18.082 -6.130 -13.522 1.00 90.69 128 ASN A C 1
ATOM 1013 O O . ASN A 1 128 ? 18.046 -5.364 -14.484 1.00 90.69 128 ASN A O 1
ATOM 1017 N N . GLY A 1 129 ? 19.104 -6.116 -12.658 1.00 91.50 129 GLY A N 1
ATOM 1018 C CA . GLY A 1 129 ? 20.335 -5.339 -12.855 1.00 91.50 129 GLY A CA 1
ATOM 1019 C C . GLY A 1 129 ? 20.191 -3.821 -12.684 1.00 91.50 129 GLY A C 1
ATOM 1020 O O . GLY A 1 129 ? 21.057 -3.067 -13.125 1.00 91.50 129 GLY A O 1
ATOM 1021 N N . PHE A 1 130 ? 19.112 -3.350 -12.053 1.00 91.44 130 PHE A N 1
ATOM 1022 C CA . PHE A 1 130 ? 18.933 -1.936 -11.701 1.00 91.44 130 PHE A CA 1
ATOM 1023 C C . PHE A 1 130 ? 19.681 -1.565 -10.412 1.00 91.44 130 PHE A C 1
ATOM 1025 O O . PHE A 1 130 ? 20.107 -0.417 -10.252 1.00 91.44 130 PHE A O 1
ATOM 1032 N N . LEU A 1 131 ? 19.855 -2.529 -9.504 1.00 88.69 131 LEU A N 1
ATOM 1033 C CA . LEU A 1 131 ? 20.687 -2.422 -8.308 1.00 88.69 131 LEU A CA 1
ATOM 1034 C C . LEU A 1 131 ? 21.853 -3.402 -8.412 1.00 88.69 131 LEU A C 1
ATOM 1036 O O . LEU A 1 131 ? 21.656 -4.574 -8.713 1.00 88.69 131 LEU A O 1
ATOM 1040 N N . ASN A 1 132 ? 23.061 -2.926 -8.122 1.00 79.69 132 ASN A N 1
ATOM 1041 C CA . ASN A 1 132 ? 24.201 -3.810 -7.910 1.00 79.69 132 ASN A CA 1
ATOM 1042 C C . ASN A 1 132 ? 24.082 -4.410 -6.501 1.00 79.69 132 ASN A C 1
ATOM 1044 O O . ASN A 1 132 ? 23.756 -3.674 -5.570 1.00 79.69 132 ASN A O 1
ATOM 1048 N N . GLU A 1 133 ? 24.385 -5.699 -6.322 1.00 57.66 133 GLU A N 1
ATOM 1049 C CA . GLU A 1 133 ? 24.356 -6.418 -5.027 1.00 57.66 133 GLU A CA 1
ATOM 1050 C C . GLU A 1 133 ? 25.435 -5.947 -4.024 1.00 57.66 133 GLU A C 1
ATOM 1052 O O . GLU A 1 133 ? 25.979 -6.718 -3.239 1.00 57.66 133 GLU A O 1
ATOM 1057 N N . SER A 1 134 ? 25.832 -4.679 -4.056 1.00 48.62 134 SER A N 1
ATOM 1058 C CA . SER A 1 134 ? 26.918 -4.149 -3.236 1.00 48.62 134 SER A CA 1
ATOM 1059 C C . SER A 1 134 ? 26.601 -2.720 -2.814 1.00 48.62 134 SER A C 1
ATOM 1061 O O . SER A 1 134 ? 26.971 -1.759 -3.491 1.00 48.62 134 SER A O 1
ATOM 1063 N N . GLY A 1 135 ? 25.891 -2.612 -1.694 1.00 41.62 135 GLY A N 1
ATOM 1064 C CA . GLY A 1 135 ? 25.707 -1.401 -0.900 1.00 41.62 135 GLY A CA 1
ATOM 1065 C C . GLY A 1 135 ? 25.703 -1.779 0.567 1.00 41.62 135 GLY A C 1
ATOM 1066 O O . GLY A 1 135 ? 24.775 -2.522 0.947 1.00 41.62 135 GLY A O 1
#

Sequence (135 aa):
MMEQMDIFATEADRLRELELKRMFREWKSLPPETLVPAGDPQRSQVKTMLAAGYCFLWEQALHRCPGLPDDKYIWLNEIEPAEYWVMNDSGNPAGEHIDTCPFCGANLKAGGGDVLLVKADGGWWVVNGFLNESG

Secondary structure (DSSP, 8-state):
--HHHHHHHHHHHHHHHHHHHHHHHHHHHS-SEEEE-TT-GGGGGHHHHHHTTBTTTEEEEEEE-TT--TTEEEEEESSSSS-EEEEEETT---PEEESB-TTT--BGGGT-SEEEEEEPPSHHHHHTTSS-S--

Radius of gyration: 18.43 Å; chains: 1; bounding box: 43×31×62 Å

Foldseek 3Di:
DPVVVVVVVVVVVVVVVVLLVVLLVLLVPDDQKDKDFFPRPCLVCVLVVCLSQPLRFFPWKWFDDPQDDPQKTKTFDNVDPARWIWMDGHPGPDTDTDQADPRPRFRVRVSTGMMMTGTHDCVVCCVVVVDPPDD

pLDDT: mean 90.6, std 10.98, range [41.62, 97.75]